Protein AF-A0A803QYW3-F1 (afdb_monomer_lite)

Structure (mmCIF, N/CA/C/O backbone):
data_AF-A0A803QYW3-F1
#
_entry.id   AF-A0A803QYW3-F1
#
loop_
_atom_site.group_PDB
_atom_site.id
_atom_site.type_symbol
_atom_site.label_atom_id
_atom_site.label_alt_id
_atom_site.label_comp_id
_atom_site.label_asym_id
_atom_site.label_entity_id
_atom_site.label_seq_id
_atom_site.pdbx_PDB_ins_code
_atom_site.Cartn_x
_atom_site.Cartn_y
_atom_site.Cartn_z
_atom_site.occupancy
_atom_site.B_iso_or_equiv
_atom_site.auth_seq_id
_atom_site.auth_comp_id
_atom_site.auth_asym_id
_atom_site.auth_atom_id
_atom_site.pdbx_PDB_model_num
ATOM 1 N N . MET A 1 1 ? 31.301 2.287 -30.170 1.00 36.78 1 MET A N 1
ATOM 2 C CA . MET A 1 1 ? 31.305 2.088 -28.703 1.00 36.78 1 MET A CA 1
ATOM 3 C C . MET A 1 1 ? 30.101 1.236 -28.320 1.00 36.78 1 MET A C 1
ATOM 5 O O . MET A 1 1 ? 28.981 1.702 -28.466 1.00 36.78 1 MET A O 1
ATOM 9 N N . LYS A 1 2 ? 30.303 -0.035 -27.944 1.00 38.25 2 LYS A N 1
ATOM 10 C CA . LYS A 1 2 ? 29.212 -0.956 -27.584 1.00 38.25 2 LYS A CA 1
ATOM 11 C C . LYS A 1 2 ? 29.164 -1.126 -26.065 1.00 38.25 2 LYS A C 1
ATOM 13 O O . LYS A 1 2 ? 30.144 -1.502 -25.434 1.00 38.25 2 LYS A O 1
ATOM 18 N N . THR A 1 3 ? 28.006 -0.790 -25.513 1.00 48.41 3 THR A N 1
ATOM 19 C CA . THR A 1 3 ? 27.594 -0.884 -24.111 1.00 48.41 3 THR A CA 1
ATOM 20 C C . THR A 1 3 ? 27.820 -2.280 -23.531 1.00 48.41 3 THR A C 1
ATOM 22 O O . THR A 1 3 ? 27.254 -3.246 -24.037 1.00 48.41 3 THR A O 1
ATOM 25 N N . SER A 1 4 ? 28.567 -2.393 -22.431 1.00 46.00 4 SER A N 1
ATOM 26 C CA . SER A 1 4 ? 28.622 -3.627 -21.644 1.00 46.00 4 SER A CA 1
ATOM 27 C C . SER A 1 4 ? 28.828 -3.322 -20.164 1.00 46.00 4 SER A C 1
ATOM 29 O O . SER A 1 4 ? 29.647 -2.481 -19.805 1.00 46.0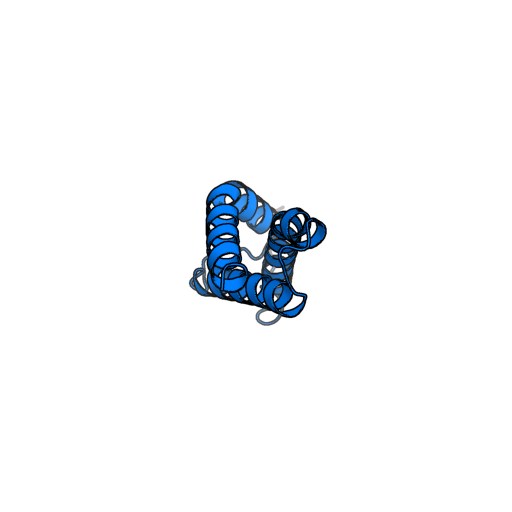0 4 SER A O 1
ATOM 31 N N . GLY A 1 5 ? 28.079 -4.021 -19.305 1.00 42.16 5 GLY A N 1
ATOM 32 C CA . GLY A 1 5 ? 28.528 -4.255 -17.932 1.00 42.16 5 GLY A CA 1
ATOM 33 C C . GLY A 1 5 ? 27.670 -3.742 -16.775 1.00 42.16 5 GLY A C 1
ATOM 34 O O . GLY A 1 5 ? 28.207 -3.539 -15.692 1.00 42.16 5 GLY A O 1
ATOM 35 N N . LYS A 1 6 ? 26.344 -3.578 -16.901 1.00 50.03 6 LYS A N 1
ATOM 36 C CA . LYS A 1 6 ? 25.487 -3.370 -15.712 1.00 50.03 6 LYS A CA 1
ATOM 37 C C . LYS A 1 6 ? 24.982 -4.705 -15.150 1.00 50.03 6 LYS A C 1
ATOM 39 O O . LYS A 1 6 ? 23.806 -5.029 -15.253 1.00 50.03 6 LYS A O 1
ATOM 44 N N . LYS A 1 7 ? 25.862 -5.469 -14.495 1.00 48.22 7 LYS A N 1
ATOM 45 C CA . LYS A 1 7 ? 25.462 -6.533 -13.551 1.00 48.22 7 LYS A CA 1
ATOM 46 C C . LYS A 1 7 ? 25.848 -6.122 -12.130 1.00 48.22 7 LYS A C 1
ATOM 48 O O . LYS A 1 7 ? 26.772 -6.650 -11.523 1.00 48.22 7 LYS A O 1
ATOM 53 N N . LYS A 1 8 ? 25.109 -5.146 -11.582 1.00 45.34 8 LYS A N 1
ATOM 54 C CA . LYS A 1 8 ? 25.106 -4.906 -10.134 1.00 45.34 8 LYS A CA 1
ATOM 55 C C . LYS A 1 8 ? 24.301 -6.014 -9.461 1.00 45.34 8 LYS A C 1
ATOM 57 O O . LYS A 1 8 ? 23.078 -6.045 -9.561 1.00 45.34 8 LYS A O 1
ATOM 62 N N . LYS A 1 9 ? 25.022 -6.871 -8.739 1.00 46.56 9 LYS A N 1
ATOM 63 C CA . LYS A 1 9 ? 24.534 -7.683 -7.620 1.00 46.56 9 LYS A CA 1
ATOM 64 C C . LYS A 1 9 ? 23.580 -6.839 -6.753 1.00 46.56 9 LYS A C 1
ATOM 66 O O . LYS A 1 9 ? 24.040 -5.894 -6.113 1.00 46.56 9 LYS A O 1
ATOM 71 N N . LYS A 1 10 ? 22.267 -7.117 -6.744 1.00 47.53 10 LYS A N 1
ATOM 72 C CA . LYS A 1 10 ? 21.324 -6.530 -5.763 1.00 47.53 10 LYS A CA 1
ATOM 73 C C . LYS A 1 10 ? 20.006 -7.312 -5.668 1.00 47.53 10 LYS A C 1
ATOM 75 O O . LYS A 1 10 ? 18.928 -6.732 -5.773 1.00 47.53 10 LYS A O 1
ATOM 80 N N . ASP A 1 11 ? 20.085 -8.617 -5.433 1.00 46.25 11 ASP A N 1
ATOM 81 C CA . ASP A 1 11 ? 18.905 -9.490 -5.305 1.00 46.25 11 ASP A CA 1
ATOM 82 C C . ASP A 1 11 ? 18.185 -9.447 -3.945 1.00 46.25 11 ASP A C 1
ATOM 84 O O . ASP A 1 11 ? 17.254 -10.201 -3.710 1.00 46.25 11 ASP A O 1
ATOM 88 N N . SER A 1 12 ? 18.503 -8.502 -3.058 1.00 47.16 12 SER A N 1
ATOM 89 C CA . SER A 1 12 ? 17.822 -8.388 -1.750 1.00 47.16 12 SER A CA 1
ATOM 90 C C . SER A 1 12 ? 17.248 -6.997 -1.438 1.00 47.16 12 SER A C 1
ATOM 92 O O . SER A 1 12 ? 16.621 -6.786 -0.402 1.00 47.16 12 SER A O 1
ATOM 94 N N . LYS A 1 13 ? 17.411 -6.016 -2.340 1.00 51.41 13 LYS A N 1
ATOM 95 C CA . LYS A 1 13 ? 16.926 -4.625 -2.158 1.00 51.41 13 LYS A CA 1
ATOM 96 C C . LYS A 1 13 ? 16.113 -4.083 -3.347 1.00 51.41 13 LYS A C 1
ATOM 98 O O . LYS A 1 13 ? 15.731 -2.917 -3.318 1.00 51.41 13 LYS A O 1
ATOM 103 N N . SER A 1 14 ? 15.859 -4.884 -4.382 1.00 54.31 14 SER A N 1
ATOM 104 C CA . SER A 1 14 ? 15.277 -4.440 -5.663 1.00 54.31 14 SER A CA 1
ATOM 105 C C . SER A 1 14 ? 13.757 -4.220 -5.645 1.00 54.31 14 SER A C 1
ATOM 107 O O . SER A 1 14 ? 13.262 -3.458 -6.465 1.00 54.31 14 SER A O 1
ATOM 109 N N . SER A 1 15 ? 13.021 -4.797 -4.688 1.00 63.97 15 SER A N 1
ATOM 110 C CA . SER A 1 15 ? 11.572 -4.576 -4.524 1.00 63.97 15 SER A CA 1
ATOM 111 C C . SER A 1 15 ? 11.217 -3.449 -3.548 1.00 63.97 15 SER A C 1
ATOM 113 O O . SER A 1 15 ? 10.059 -3.047 -3.479 1.00 63.97 15 SER A O 1
ATOM 115 N N . LYS A 1 16 ? 12.191 -2.905 -2.801 1.00 74.25 16 LYS A N 1
ATOM 116 C CA . LYS A 1 16 ? 11.969 -1.776 -1.880 1.00 74.25 16 LYS A CA 1
ATOM 117 C C . LYS A 1 16 ? 11.323 -0.558 -2.557 1.00 74.25 16 LYS A C 1
ATOM 119 O O . LYS A 1 16 ? 10.296 -0.124 -2.048 1.00 74.25 16 LYS A O 1
ATOM 124 N N . PRO A 1 17 ? 11.844 -0.032 -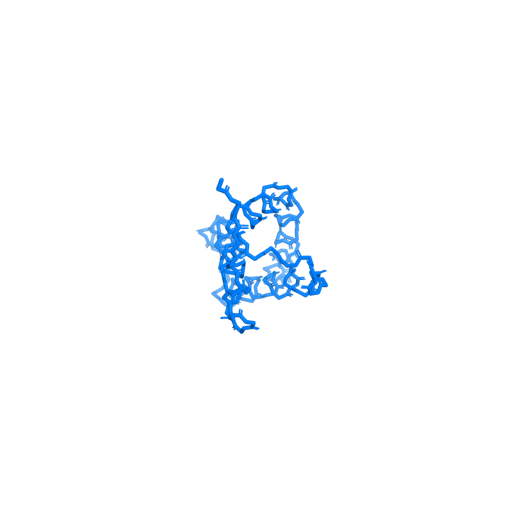3.685 1.00 80.06 17 PRO A N 1
ATOM 125 C CA . PRO A 1 17 ? 11.221 1.120 -4.342 1.00 80.06 17 PRO A CA 1
ATOM 126 C C . PRO A 1 17 ? 9.800 0.809 -4.826 1.00 80.06 17 PRO A C 1
ATOM 128 O O . PRO A 1 17 ? 8.914 1.642 -4.688 1.00 80.06 17 PRO A O 1
ATOM 131 N N . PHE A 1 18 ? 9.552 -0.419 -5.292 1.00 83.25 18 PHE A N 1
ATOM 132 C CA . PHE A 1 18 ? 8.216 -0.850 -5.699 1.00 83.25 18 PHE A CA 1
ATOM 133 C C . PHE A 1 18 ? 7.231 -0.844 -4.523 1.00 83.25 18 PHE A C 1
ATOM 135 O O . PHE A 1 18 ? 6.166 -0.243 -4.611 1.00 83.25 18 PHE A O 1
ATOM 142 N N . LYS A 1 19 ? 7.604 -1.456 -3.392 1.00 86.00 19 LYS A N 1
ATOM 143 C CA . LYS A 1 19 ? 6.761 -1.477 -2.188 1.00 86.00 19 LYS A CA 1
ATOM 144 C C . LYS A 1 19 ? 6.488 -0.072 -1.647 1.00 86.00 19 LYS A C 1
ATOM 146 O O . LYS A 1 19 ? 5.372 0.179 -1.208 1.00 86.00 19 LYS A O 1
ATOM 151 N N . ILE A 1 20 ? 7.479 0.823 -1.690 1.00 87.94 20 ILE A N 1
ATOM 152 C CA . ILE A 1 20 ? 7.332 2.222 -1.258 1.00 87.94 20 ILE A CA 1
ATOM 153 C C . ILE A 1 20 ? 6.331 2.954 -2.154 1.00 87.94 20 ILE A C 1
ATOM 155 O O . ILE A 1 20 ? 5.372 3.510 -1.636 1.00 87.94 20 ILE A O 1
ATOM 159 N N . ALA A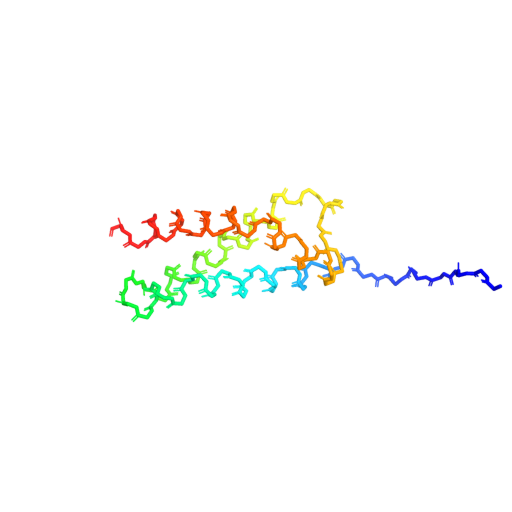 1 21 ? 6.484 2.871 -3.478 1.00 88.44 21 ALA A N 1
ATOM 160 C CA . ALA A 1 21 ? 5.585 3.544 -4.413 1.00 88.44 21 ALA A CA 1
ATOM 161 C C . ALA A 1 21 ? 4.129 3.061 -4.278 1.00 88.44 21 ALA A C 1
ATOM 163 O O . ALA A 1 21 ? 3.203 3.868 -4.275 1.00 88.44 21 ALA A O 1
ATOM 164 N N . ILE A 1 22 ? 3.917 1.750 -4.089 1.00 89.25 22 ILE A N 1
ATOM 165 C CA . ILE A 1 22 ? 2.581 1.216 -3.792 1.00 89.25 22 ILE A CA 1
ATOM 166 C C . ILE A 1 22 ? 2.077 1.740 -2.446 1.00 89.25 22 ILE A C 1
ATOM 168 O O . ILE A 1 22 ? 0.926 2.147 -2.353 1.00 89.25 22 ILE A O 1
ATOM 172 N N . ALA A 1 23 ? 2.911 1.753 -1.403 1.00 91.19 23 ALA A N 1
ATOM 173 C CA . ALA A 1 23 ? 2.501 2.260 -0.099 1.00 91.19 23 ALA A CA 1
ATOM 174 C C . ALA A 1 23 ? 2.084 3.734 -0.168 1.00 91.19 23 ALA A C 1
ATOM 176 O O . ALA A 1 23 ? 1.070 4.092 0.423 1.00 91.19 23 ALA A O 1
ATOM 177 N N . ASP A 1 24 ? 2.828 4.571 -0.887 1.00 91.06 24 ASP A N 1
ATOM 178 C CA . ASP A 1 24 ? 2.522 5.995 -1.026 1.00 91.06 24 ASP A CA 1
ATOM 179 C C . ASP A 1 24 ? 1.235 6.219 -1.821 1.00 91.06 24 ASP A C 1
ATOM 181 O O . ASP A 1 24 ? 0.358 6.942 -1.351 1.00 91.06 24 ASP A O 1
ATOM 185 N N . PHE A 1 25 ? 1.036 5.480 -2.917 1.00 90.38 25 PHE A N 1
ATOM 186 C CA . PHE A 1 25 ? -0.233 5.483 -3.644 1.00 90.38 25 PHE A CA 1
ATOM 187 C C . PHE A 1 25 ? -1.419 5.105 -2.745 1.00 90.38 25 PHE A C 1
ATOM 189 O O . PHE A 1 25 ? -2.446 5.781 -2.731 1.00 90.38 25 PHE A O 1
ATOM 196 N N . VAL A 1 26 ? -1.283 4.034 -1.959 1.00 90.75 26 VAL A N 1
ATOM 197 C CA . VAL A 1 26 ? -2.351 3.584 -1.058 1.00 90.75 26 VAL A CA 1
ATOM 198 C C . VAL A 1 26 ? -2.621 4.628 0.021 1.00 90.75 26 VAL A C 1
ATOM 200 O O . VAL A 1 26 ? -3.779 4.927 0.286 1.00 90.75 26 VAL A O 1
ATOM 203 N N . LYS A 1 27 ? -1.582 5.230 0.616 1.00 91.12 27 LYS A N 1
ATOM 204 C CA . LYS A 1 27 ? -1.757 6.322 1.584 1.00 91.12 27 LYS A CA 1
ATOM 205 C C . LYS A 1 27 ? -2.527 7.485 0.966 1.00 91.12 27 LYS A C 1
ATOM 207 O O . LYS A 1 27 ? -3.402 8.013 1.637 1.00 91.12 27 LYS A O 1
ATOM 212 N N . ASP A 1 28 ? -2.237 7.870 -0.274 1.00 91.38 28 ASP A N 1
ATOM 213 C CA . ASP A 1 28 ? -2.936 8.970 -0.946 1.00 91.38 28 ASP A CA 1
ATOM 214 C C . ASP A 1 28 ? -4.411 8.662 -1.207 1.00 91.38 28 ASP A C 1
ATOM 216 O O . ASP A 1 28 ? -5.260 9.520 -0.970 1.00 91.38 28 ASP A O 1
ATOM 220 N N . VAL A 1 29 ? -4.736 7.426 -1.594 1.00 89.31 29 VAL A N 1
ATOM 221 C CA . VAL A 1 29 ? -6.132 6.975 -1.728 1.00 89.31 29 VAL A CA 1
ATOM 222 C C . VAL A 1 29 ? -6.848 6.950 -0.371 1.00 89.31 29 VAL A C 1
ATOM 224 O O . VAL A 1 29 ? -8.027 7.281 -0.292 1.00 89.31 29 VAL A O 1
ATOM 227 N N . LEU A 1 30 ? -6.145 6.585 0.705 1.00 87.50 30 LEU A N 1
ATOM 228 C CA . LEU A 1 30 ? -6.710 6.481 2.053 1.00 87.50 30 LEU A CA 1
ATOM 229 C C . LEU A 1 30 ? -6.776 7.814 2.812 1.00 87.50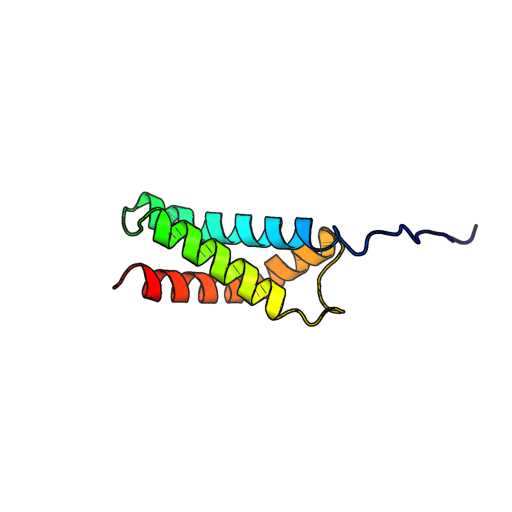 30 LEU A C 1
ATOM 231 O O . LEU A 1 30 ? -7.594 7.945 3.718 1.00 87.50 30 LEU A O 1
ATOM 235 N N . LYS A 1 31 ? -5.936 8.804 2.480 1.00 87.56 31 LYS A N 1
ATOM 236 C CA . LYS A 1 31 ? -5.919 10.146 3.094 1.00 87.56 31 LYS A CA 1
ATOM 237 C C . LYS A 1 31 ? -7.312 10.780 3.217 1.00 87.56 31 LYS A C 1
ATOM 239 O O . LYS A 1 31 ? -7.618 11.246 4.314 1.00 87.56 31 LYS A O 1
ATOM 244 N N . PRO A 1 32 ? -8.156 10.827 2.167 1.00 86.94 32 PRO A N 1
ATOM 245 C CA . PRO A 1 32 ? -9.501 11.385 2.290 1.00 86.94 32 PRO A CA 1
ATOM 246 C C . PRO A 1 32 ? -10.371 10.601 3.283 1.00 86.94 32 PRO A C 1
ATOM 248 O O . PRO A 1 32 ? -11.000 11.221 4.135 1.00 86.94 32 PRO A O 1
ATOM 251 N N . SER A 1 33 ? -10.342 9.263 3.255 1.00 84.12 33 SER A N 1
ATOM 252 C CA . SER A 1 33 ? -11.105 8.422 4.194 1.00 84.12 33 SER A CA 1
ATOM 253 C C . SER A 1 33 ? -10.621 8.575 5.642 1.00 84.12 33 SER A C 1
ATOM 255 O O . SER A 1 33 ? -11.429 8.617 6.564 1.00 84.12 33 SER A O 1
ATOM 257 N N . TRP A 1 34 ? -9.306 8.714 5.841 1.00 84.38 34 TRP A N 1
ATOM 258 C CA . TRP A 1 34 ? -8.684 9.007 7.134 1.00 84.38 34 TRP A CA 1
ATOM 259 C C . TRP A 1 34 ? -9.108 10.371 7.681 1.00 84.38 34 TRP A C 1
ATOM 261 O O . TRP A 1 34 ? -9.508 10.495 8.834 1.00 84.38 34 TRP A O 1
ATOM 271 N N . ARG A 1 35 ? -9.023 11.409 6.842 1.00 85.62 35 ARG A N 1
ATOM 272 C CA . ARG A 1 35 ? -9.334 12.793 7.221 1.00 85.62 35 ARG A CA 1
ATOM 273 C C . ARG A 1 35 ? -10.811 12.982 7.559 1.00 85.62 35 ARG A C 1
ATOM 275 O O . ARG A 1 35 ? -11.123 13.825 8.388 1.00 85.62 35 ARG A O 1
ATOM 282 N N . GLN A 1 36 ? -11.693 12.200 6.940 1.00 83.19 36 GLN A N 1
ATOM 283 C CA . GLN A 1 36 ? -13.121 12.182 7.259 1.00 83.19 36 GLN A CA 1
ATOM 284 C C . GLN A 1 36 ? -13.439 11.501 8.600 1.00 83.19 36 GLN A C 1
ATOM 286 O O . GLN A 1 36 ? -14.584 11.532 9.024 1.00 83.19 36 GLN A O 1
ATOM 291 N N . GLY A 1 37 ? -12.456 10.897 9.278 1.00 81.69 37 GLY A N 1
ATOM 292 C CA . GLY A 1 37 ? -12.678 10.197 10.547 1.00 81.69 37 GLY A CA 1
ATOM 293 C C . GLY A 1 37 ? -13.286 8.803 10.387 1.00 81.69 37 GLY A C 1
ATOM 294 O O . GLY A 1 37 ? -13.485 8.108 11.375 1.00 81.69 37 GLY A O 1
ATOM 295 N N . ASN A 1 38 ? -13.492 8.348 9.151 1.00 78.88 38 ASN A N 1
ATOM 296 C CA . ASN A 1 38 ? -14.069 7.041 8.849 1.00 78.88 38 ASN A CA 1
ATOM 297 C C . ASN A 1 38 ? -13.075 5.890 9.083 1.00 78.88 38 ASN A C 1
ATOM 299 O O . ASN A 1 38 ? -13.336 4.776 8.674 1.00 78.88 38 ASN A O 1
ATOM 303 N N . MET A 1 39 ? -11.882 6.106 9.641 1.00 83.81 39 MET A N 1
ATOM 304 C CA . MET A 1 39 ? -10.862 5.055 9.697 1.00 83.81 39 MET A CA 1
ATOM 305 C C . MET A 1 39 ? -9.945 5.192 10.904 1.00 83.81 39 MET A C 1
ATOM 307 O O . MET A 1 39 ? -9.389 6.257 11.154 1.00 83.81 39 MET A O 1
ATOM 311 N N . SER A 1 40 ? -9.724 4.080 11.608 1.00 86.25 40 SER A N 1
ATOM 312 C CA . SER A 1 40 ? -8.782 3.989 12.727 1.00 86.25 40 SER A CA 1
ATOM 313 C C . SER A 1 40 ? -7.353 3.708 12.256 1.00 86.25 40 SER A C 1
ATOM 315 O O . SER A 1 40 ? -7.121 3.136 11.184 1.00 86.25 40 SER A O 1
ATOM 317 N N . LYS A 1 41 ? -6.349 4.137 13.037 1.00 86.06 41 LYS A N 1
ATOM 318 C CA . LYS A 1 41 ? -4.920 4.118 12.623 1.00 86.06 41 LYS A CA 1
ATOM 319 C C . LYS A 1 41 ? -4.454 2.713 12.278 1.00 86.06 41 LYS A C 1
ATOM 321 O O . LYS A 1 41 ? -3.573 2.520 11.438 1.00 86.06 41 LYS A O 1
ATOM 326 N N . GLU A 1 42 ? -5.065 1.746 12.938 1.00 88.38 42 GLU A N 1
ATOM 327 C CA . GLU A 1 42 ? -4.856 0.327 12.735 1.00 88.38 42 GLU A CA 1
ATOM 328 C C . GLU A 1 42 ? -5.462 -0.150 11.419 1.00 88.38 42 GLU A C 1
ATOM 330 O O . GLU A 1 42 ? -4.756 -0.810 10.655 1.00 88.38 42 GLU A O 1
ATOM 335 N N . ALA A 1 43 ? -6.698 0.248 11.097 1.00 87.62 43 ALA A N 1
ATOM 336 C CA . ALA A 1 43 ? -7.314 -0.030 9.801 1.00 87.62 43 ALA A CA 1
ATOM 337 C C . ALA A 1 43 ? -6.472 0.563 8.663 1.00 87.62 43 ALA A C 1
ATOM 339 O O . ALA A 1 43 ? -6.106 -0.154 7.734 1.00 87.62 43 ALA A O 1
ATOM 340 N N . PHE A 1 44 ? -6.027 1.818 8.787 1.00 89.00 44 PHE A N 1
ATOM 341 C CA . PHE A 1 44 ? -5.153 2.456 7.797 1.00 89.00 44 PHE A CA 1
ATOM 342 C C . PHE A 1 44 ? -3.863 1.659 7.565 1.00 89.00 44 PHE A C 1
ATOM 344 O O . PHE A 1 44 ? -3.541 1.284 6.434 1.00 89.00 44 PHE A O 1
ATOM 351 N N . LYS A 1 45 ? -3.124 1.345 8.639 1.00 90.50 45 LYS A N 1
ATOM 352 C CA . LYS A 1 45 ? -1.889 0.550 8.547 1.00 90.50 45 LYS A CA 1
ATOM 353 C C . LYS A 1 45 ? -2.151 -0.837 7.957 1.00 90.50 45 LYS A C 1
ATOM 355 O O . LYS A 1 45 ? -1.352 -1.316 7.150 1.00 90.50 45 LYS A O 1
ATOM 360 N N . THR A 1 46 ? -3.261 -1.464 8.336 1.00 91.69 46 THR A N 1
ATOM 361 C CA . THR A 1 46 ? -3.659 -2.792 7.862 1.00 91.69 46 THR A CA 1
ATOM 362 C C . THR A 1 46 ? -3.963 -2.774 6.372 1.00 91.69 46 THR A C 1
ATOM 364 O O . THR A 1 46 ? -3.440 -3.622 5.653 1.00 91.69 46 THR A O 1
ATOM 367 N N . ILE A 1 47 ? -4.720 -1.790 5.878 1.00 90.69 47 ILE A N 1
ATOM 368 C CA . ILE A 1 47 ? -5.063 -1.659 4.456 1.00 90.69 47 ILE A CA 1
ATOM 369 C C . ILE A 1 47 ? -3.814 -1.380 3.615 1.00 90.69 47 ILE A C 1
ATOM 371 O O . ILE A 1 47 ? -3.622 -2.028 2.581 1.00 90.69 47 ILE A O 1
ATOM 375 N N . VAL A 1 48 ? -2.928 -0.480 4.066 1.00 91.38 48 VAL A N 1
ATOM 376 C CA . VAL A 1 48 ? -1.643 -0.215 3.392 1.00 91.38 48 VAL A CA 1
ATOM 377 C C . VAL A 1 48 ? -0.830 -1.503 3.288 1.00 91.38 48 VAL A C 1
ATOM 379 O O . VAL A 1 48 ? -0.422 -1.888 2.192 1.00 91.38 48 VAL A O 1
ATOM 382 N N . LYS A 1 49 ? -0.640 -2.209 4.409 1.00 91.25 49 LYS A N 1
ATOM 383 C CA . LYS A 1 49 ? 0.129 -3.458 4.447 1.00 91.25 49 LYS A CA 1
ATOM 384 C C . LYS A 1 49 ? -0.500 -4.535 3.559 1.00 91.25 49 LYS A C 1
ATOM 386 O O . LYS A 1 49 ? 0.189 -5.090 2.709 1.00 91.25 49 LYS A O 1
ATOM 391 N N . LYS A 1 50 ? -1.808 -4.780 3.693 1.00 91.44 50 LYS A N 1
ATOM 392 C CA . LYS A 1 50 ? -2.562 -5.757 2.889 1.00 91.44 50 LYS A CA 1
ATOM 393 C C . LYS A 1 50 ? -2.451 -5.468 1.401 1.00 91.44 50 LYS A C 1
ATOM 395 O O . LYS A 1 50 ? -2.222 -6.393 0.628 1.00 91.44 50 LYS A O 1
ATOM 400 N N . THR A 1 51 ? -2.573 -4.206 1.002 1.00 91.38 51 THR A N 1
ATOM 401 C CA . THR A 1 51 ? -2.475 -3.820 -0.406 1.00 91.38 51 THR A CA 1
ATOM 402 C C . THR A 1 51 ? -1.064 -4.029 -0.942 1.00 91.38 51 THR A C 1
ATOM 404 O O . THR A 1 51 ? -0.899 -4.666 -1.981 1.00 91.38 51 THR A O 1
ATOM 407 N N . VAL A 1 52 ? -0.038 -3.560 -0.224 1.00 89.25 52 VAL A N 1
ATOM 408 C CA . VAL A 1 52 ? 1.366 -3.744 -0.622 1.00 89.25 52 VAL A CA 1
ATOM 409 C C . VAL A 1 52 ? 1.715 -5.228 -0.722 1.00 89.25 52 VAL A C 1
ATOM 411 O O . VAL A 1 52 ? 2.301 -5.640 -1.721 1.00 89.25 52 VAL A O 1
ATOM 414 N N . ASP A 1 53 ? 1.325 -6.043 0.261 1.00 88.88 53 ASP A N 1
ATOM 415 C CA . ASP A 1 53 ? 1.580 -7.486 0.256 1.00 88.88 53 ASP A CA 1
ATOM 416 C C . ASP A 1 53 ? 0.814 -8.191 -0.871 1.00 88.88 53 ASP A C 1
ATOM 418 O O . ASP A 1 53 ? 1.385 -9.024 -1.573 1.00 88.88 53 ASP A O 1
ATOM 422 N N . LYS A 1 54 ? -0.448 -7.819 -1.122 1.00 89.00 54 LYS A N 1
ATOM 423 C CA . LYS A 1 54 ? -1.253 -8.384 -2.215 1.00 89.00 54 LYS A CA 1
ATOM 424 C C . LYS A 1 54 ? -0.658 -8.055 -3.582 1.00 89.00 54 LYS A C 1
ATOM 426 O O . LYS A 1 54 ? -0.555 -8.940 -4.424 1.00 89.00 54 LYS A O 1
ATOM 431 N N . VAL A 1 55 ? -0.246 -6.808 -3.799 1.00 85.44 55 VAL A N 1
ATOM 432 C CA . VAL A 1 55 ? 0.341 -6.344 -5.064 1.00 85.44 55 VAL A CA 1
ATOM 433 C C . VAL A 1 55 ? 1.746 -6.917 -5.260 1.00 85.44 55 VAL A C 1
ATOM 435 O O . VAL A 1 55 ? 2.072 -7.401 -6.342 1.00 85.44 55 VAL A O 1
ATOM 438 N N . SER A 1 56 ? 2.566 -6.933 -4.206 1.00 81.50 56 SER A N 1
ATOM 439 C CA . SER A 1 56 ? 3.894 -7.550 -4.234 1.00 81.50 56 SER A CA 1
ATOM 440 C C . SER A 1 56 ? 3.832 -9.066 -4.403 1.00 81.50 56 SER A C 1
ATOM 442 O O . SER A 1 56 ? 4.750 -9.620 -4.997 1.00 81.50 56 SER A O 1
ATOM 444 N N . GLY A 1 57 ? 2.793 -9.729 -3.888 1.00 80.94 57 GLY A N 1
ATOM 445 C CA . GLY A 1 57 ? 2.575 -11.168 -4.041 1.00 80.94 57 GLY A CA 1
ATOM 446 C C . GLY A 1 57 ? 1.936 -11.553 -5.378 1.00 80.94 57 GLY A C 1
ATOM 447 O O . GLY A 1 57 ? 2.211 -12.630 -5.895 1.00 80.94 57 GLY A O 1
ATOM 448 N N . ALA A 1 58 ? 1.125 -10.673 -5.973 1.00 81.12 58 ALA A N 1
ATOM 449 C CA . ALA A 1 58 ? 0.556 -10.883 -7.307 1.00 81.12 58 ALA A CA 1
ATOM 450 C C . ALA A 1 58 ? 1.633 -10.883 -8.407 1.00 81.12 58 ALA A C 1
ATOM 452 O O . ALA A 1 58 ? 1.483 -11.545 -9.433 1.00 81.12 58 ALA A O 1
ATOM 453 N N . MET A 1 59 ? 2.736 -10.169 -8.182 1.00 74.44 59 MET A N 1
ATOM 454 C CA . MET A 1 59 ? 3.878 -10.134 -9.086 1.00 74.44 59 MET A CA 1
ATOM 455 C C . MET A 1 59 ? 4.728 -11.407 -8.930 1.00 74.44 59 MET A C 1
ATOM 457 O O . MET A 1 59 ? 5.607 -11.481 -8.071 1.00 74.44 59 MET A O 1
ATOM 461 N N . LYS A 1 60 ? 4.515 -12.414 -9.787 1.00 63.44 60 LYS A N 1
ATOM 462 C CA . LYS A 1 60 ? 5.427 -13.572 -9.888 1.00 63.44 60 LYS A CA 1
ATOM 463 C C . LYS A 1 60 ? 6.832 -13.063 -10.238 1.00 63.44 60 LYS A C 1
ATOM 465 O O . LYS A 1 60 ? 6.960 -12.236 -11.132 1.00 63.44 60 LYS A O 1
ATOM 470 N N . GLY A 1 61 ? 7.876 -13.536 -9.550 1.00 60.91 61 GLY A N 1
ATOM 471 C CA . GLY A 1 61 ? 9.188 -12.871 -9.386 1.00 60.91 61 GLY A CA 1
ATOM 472 C C . GLY A 1 61 ? 9.905 -12.256 -10.606 1.00 60.91 61 GLY A C 1
ATOM 473 O O . GLY A 1 61 ? 10.742 -11.375 -10.419 1.00 60.91 61 GLY A O 1
ATOM 474 N N . HIS A 1 62 ? 9.575 -12.638 -11.843 1.00 61.31 62 HIS A N 1
ATOM 475 C CA . HIS A 1 62 ? 10.080 -11.982 -13.060 1.00 61.31 62 HIS A CA 1
ATOM 476 C C . HIS A 1 62 ? 9.340 -10.688 -13.448 1.00 61.31 62 HIS A C 1
ATOM 478 O O . HIS A 1 62 ? 9.893 -9.870 -14.181 1.00 61.31 62 HIS A O 1
ATOM 484 N N . GLN A 1 63 ? 8.115 -10.480 -12.961 1.00 67.19 63 GLN A N 1
ATOM 485 C CA . GLN A 1 63 ? 7.270 -9.334 -13.306 1.00 67.19 63 GLN A CA 1
ATOM 486 C C . GLN A 1 63 ? 7.451 -8.135 -12.373 1.00 67.19 63 GLN A C 1
ATOM 488 O O . GLN A 1 63 ? 6.999 -7.048 -12.718 1.00 67.19 63 GLN A O 1
ATOM 493 N N . ILE A 1 64 ? 8.138 -8.294 -11.231 1.00 72.00 64 ILE A N 1
ATOM 494 C CA . ILE A 1 64 ? 8.358 -7.189 -10.288 1.00 72.00 64 ILE A CA 1
ATOM 495 C C . ILE A 1 64 ? 9.183 -6.094 -10.982 1.00 72.00 64 ILE A C 1
ATOM 497 O O . ILE A 1 64 ? 10.347 -6.329 -11.336 1.00 72.00 64 ILE A O 1
ATOM 501 N N . PRO A 1 65 ? 8.628 -4.882 -11.152 1.00 72.25 65 PRO A N 1
ATOM 502 C CA . PRO A 1 65 ? 9.350 -3.759 -11.718 1.00 72.25 65 PRO A CA 1
ATOM 503 C C . PRO A 1 65 ? 10.576 -3.430 -10.860 1.00 72.25 65 PRO A C 1
ATOM 505 O O . PRO A 1 65 ? 10.456 -3.086 -9.686 1.00 72.25 65 PRO A O 1
ATOM 508 N N . LYS A 1 66 ? 11.774 -3.544 -11.444 1.00 72.38 66 LYS A N 1
ATOM 509 C CA . LYS A 1 66 ? 13.042 -3.243 -10.750 1.00 72.38 66 LYS A CA 1
ATOM 510 C C . LYS A 1 66 ? 13.502 -1.789 -10.933 1.00 72.38 66 LYS A C 1
ATOM 512 O O . LYS A 1 66 ? 14.402 -1.350 -10.223 1.00 72.38 66 LYS A O 1
ATOM 517 N N . SER A 1 67 ? 12.933 -1.059 -11.896 1.00 79.19 67 SER A N 1
ATOM 518 C CA . SER A 1 67 ? 13.267 0.340 -12.198 1.00 79.19 67 SER A CA 1
ATOM 519 C C . SER A 1 67 ? 12.094 1.267 -11.897 1.00 79.19 67 SER A C 1
ATOM 521 O O . SER A 1 67 ? 10.950 0.896 -12.144 1.00 79.19 67 SER A O 1
ATOM 523 N N . GLN A 1 68 ? 12.389 2.487 -11.434 1.00 76.62 68 GLN A N 1
ATOM 524 C CA . GLN A 1 68 ? 11.376 3.489 -11.081 1.00 76.62 68 GLN A CA 1
ATOM 525 C C . GLN A 1 68 ? 10.393 3.746 -12.228 1.00 76.62 68 GLN A C 1
ATOM 527 O O . GLN A 1 68 ? 9.199 3.578 -12.045 1.00 76.62 68 GLN A O 1
ATOM 532 N N . ALA A 1 69 ? 10.889 3.955 -13.451 1.00 83.50 69 ALA A N 1
ATOM 533 C CA . ALA A 1 69 ? 10.032 4.143 -14.622 1.00 83.50 69 ALA A CA 1
ATOM 534 C C . ALA A 1 69 ? 9.043 2.983 -14.866 1.00 83.50 69 ALA A C 1
ATOM 536 O O . ALA A 1 69 ? 7.905 3.215 -15.260 1.00 83.50 69 ALA A O 1
ATOM 537 N N . LYS A 1 70 ? 9.441 1.724 -14.611 1.00 84.31 70 LYS A N 1
ATOM 538 C CA . LYS A 1 70 ? 8.525 0.575 -14.729 1.00 84.31 70 LYS A CA 1
ATOM 539 C C . LYS A 1 70 ? 7.539 0.510 -13.563 1.00 84.31 70 LYS A C 1
ATOM 541 O O . LYS A 1 70 ? 6.418 0.057 -13.764 1.00 84.31 70 LYS A O 1
ATOM 546 N N . ILE A 1 71 ? 7.959 0.921 -12.364 1.00 85.25 71 ILE A N 1
ATOM 547 C CA . ILE A 1 71 ? 7.087 1.029 -11.189 1.00 85.25 71 ILE A CA 1
ATOM 548 C C . ILE A 1 71 ? 6.001 2.066 -11.469 1.00 85.25 71 ILE A C 1
ATOM 550 O O . ILE A 1 71 ? 4.825 1.740 -11.367 1.00 85.25 71 ILE A O 1
ATOM 554 N N . ASP A 1 72 ? 6.386 3.264 -11.901 1.00 85.75 72 ASP A N 1
ATOM 555 C CA . ASP A 1 72 ? 5.461 4.363 -12.179 1.00 85.75 72 ASP A CA 1
ATOM 556 C C . ASP A 1 72 ? 4.527 4.006 -13.340 1.00 85.75 72 ASP A C 1
ATOM 558 O O . ASP A 1 72 ? 3.315 4.176 -13.241 1.00 85.75 72 ASP A O 1
ATOM 562 N N . HIS A 1 73 ? 5.059 3.404 -14.410 1.00 87.25 73 HIS A N 1
ATOM 563 C CA . HIS A 1 73 ? 4.240 2.903 -15.513 1.00 87.25 73 HIS A CA 1
ATOM 564 C C . HIS A 1 73 ? 3.235 1.840 -15.046 1.00 87.25 73 HIS A C 1
ATOM 566 O O . HIS A 1 73 ? 2.069 1.875 -15.439 1.00 87.25 73 HIS A O 1
ATOM 572 N N . TYR A 1 74 ? 3.658 0.916 -14.177 1.00 86.69 74 TYR A N 1
ATOM 573 C CA . TYR A 1 74 ? 2.764 -0.078 -13.593 1.00 86.69 74 TYR A CA 1
ATOM 574 C C . TYR A 1 74 ? 1.692 0.566 -12.713 1.00 86.69 74 TYR A C 1
ATOM 576 O O . TYR A 1 74 ? 0.532 0.182 -12.829 1.00 86.69 74 TYR A O 1
ATOM 584 N N . ILE A 1 75 ? 2.056 1.526 -11.856 1.00 86.62 75 ILE A N 1
ATOM 585 C CA . ILE A 1 75 ? 1.105 2.232 -10.991 1.00 86.62 75 ILE A CA 1
ATOM 586 C C . ILE A 1 75 ? 0.103 3.003 -11.836 1.00 86.62 75 ILE A C 1
ATOM 588 O O . ILE A 1 75 ? -1.080 2.861 -11.582 1.00 86.62 75 ILE A O 1
ATOM 592 N N . ASN A 1 76 ? 0.534 3.725 -12.869 1.00 87.50 76 ASN A N 1
ATOM 593 C CA . ASN A 1 76 ? -0.362 4.465 -13.759 1.00 87.50 76 ASN A CA 1
ATOM 594 C C . ASN A 1 76 ? -1.300 3.525 -14.530 1.00 87.50 76 ASN A C 1
ATOM 596 O O . ASN A 1 76 ? -2.513 3.715 -14.540 1.00 87.50 76 ASN A O 1
ATOM 600 N N . SER A 1 77 ? -0.758 2.455 -15.120 1.00 88.12 77 SER A N 1
ATOM 601 C CA . SER A 1 77 ? -1.551 1.455 -15.848 1.00 88.12 77 SER A CA 1
ATOM 602 C C . SER A 1 77 ? -2.526 0.707 -14.928 1.00 88.12 77 SER A C 1
ATOM 604 O O . SER A 1 77 ? -3.685 0.465 -15.267 1.00 88.12 77 SER A O 1
ATOM 606 N N . SER A 1 78 ? -2.082 0.386 -13.713 1.00 85.06 78 SER A N 1
ATOM 607 C CA . SER A 1 78 ? -2.867 -0.340 -12.714 1.00 85.06 78 SER A CA 1
ATOM 608 C C . SER A 1 78 ? -3.596 0.582 -11.742 1.00 85.06 78 SER A C 1
ATOM 610 O O . SER A 1 78 ? -4.196 0.074 -10.800 1.00 85.06 78 SER A O 1
ATOM 612 N N . GLN A 1 79 ? -3.598 1.901 -11.957 1.00 87.06 79 GLN A N 1
ATOM 613 C CA . GLN A 1 79 ? -4.062 2.887 -10.976 1.00 87.06 79 GLN A CA 1
ATOM 614 C C . GLN A 1 79 ? -5.503 2.601 -10.575 1.00 87.06 79 GLN A C 1
ATOM 616 O O . GLN A 1 79 ? -5.804 2.408 -9.403 1.00 87.06 79 GLN A O 1
ATOM 621 N N . ARG A 1 80 ? -6.382 2.448 -11.572 1.00 89.75 80 ARG A N 1
ATOM 622 C CA . ARG A 1 80 ? -7.798 2.116 -11.360 1.00 89.75 80 ARG A CA 1
ATOM 623 C C . ARG A 1 80 ? -7.981 0.796 -10.605 1.00 89.75 80 ARG A C 1
ATOM 625 O O . ARG A 1 80 ? -8.840 0.704 -9.733 1.00 89.75 80 ARG A O 1
ATOM 632 N N . LYS A 1 81 ? -7.170 -0.225 -10.913 1.00 88.56 81 LYS A N 1
ATOM 633 C CA . LYS A 1 81 ? -7.214 -1.529 -10.226 1.00 88.56 81 LYS A CA 1
ATOM 634 C C . LYS A 1 81 ? -6.750 -1.410 -8.775 1.00 88.56 81 LYS A C 1
ATOM 636 O O . LYS A 1 81 ? -7.393 -1.974 -7.896 1.00 88.56 81 LYS A O 1
ATOM 641 N N . LEU A 1 82 ? -5.663 -0.677 -8.533 1.00 89.06 82 LEU A N 1
ATOM 642 C CA . LEU A 1 82 ? -5.123 -0.425 -7.201 1.00 89.06 82 LEU A CA 1
ATOM 643 C C . LEU A 1 82 ? -6.131 0.355 -6.359 1.00 89.06 82 LEU A C 1
ATOM 645 O O . LEU A 1 82 ? -6.451 -0.093 -5.266 1.00 89.06 82 LEU A O 1
ATOM 649 N N . THR A 1 83 ? -6.704 1.443 -6.883 1.00 89.69 83 THR A N 1
ATOM 650 C CA . THR A 1 83 ? -7.754 2.205 -6.193 1.00 89.69 83 THR A CA 1
ATOM 651 C C . THR A 1 83 ? -8.937 1.314 -5.844 1.00 89.69 83 THR A C 1
ATOM 653 O O . THR A 1 83 ? -9.345 1.288 -4.691 1.00 89.69 83 THR A O 1
ATOM 656 N N . LYS A 1 84 ? -9.449 0.517 -6.793 1.00 90.50 84 LYS A N 1
ATOM 657 C CA . LYS A 1 84 ? -10.579 -0.390 -6.537 1.00 90.50 84 LYS A CA 1
ATOM 658 C C . LYS A 1 84 ? -10.268 -1.412 -5.439 1.00 90.50 84 LYS A C 1
ATOM 660 O O . LYS A 1 84 ? -11.111 -1.687 -4.592 1.00 90.50 84 LYS A O 1
ATOM 665 N N . LEU A 1 85 ? -9.053 -1.956 -5.437 1.00 90.31 85 LEU A N 1
ATOM 666 C CA . LEU A 1 85 ? -8.591 -2.899 -4.421 1.00 90.31 85 LEU A CA 1
ATOM 667 C C . LEU A 1 85 ? -8.450 -2.234 -3.045 1.00 90.31 85 LEU A C 1
ATOM 669 O O . LEU A 1 85 ? -8.875 -2.816 -2.051 1.00 90.31 85 LEU A O 1
ATOM 673 N N . VAL A 1 86 ? -7.912 -1.012 -2.986 1.00 89.56 86 VAL A N 1
ATOM 674 C CA . VAL A 1 86 ? -7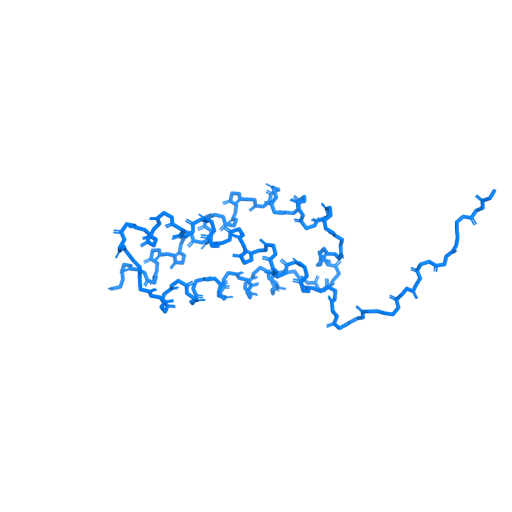.834 -0.226 -1.747 1.00 89.56 86 VAL A CA 1
ATOM 675 C C . VAL A 1 86 ? -9.230 0.086 -1.231 1.00 89.56 86 VAL A C 1
ATOM 677 O O . VAL A 1 86 ? -9.496 -0.194 -0.072 1.00 89.56 86 VAL A O 1
ATOM 680 N N . MET A 1 87 ? -10.135 0.586 -2.074 1.00 89.00 87 MET A N 1
ATOM 681 C CA . MET A 1 87 ? -11.513 0.904 -1.684 1.00 89.00 87 MET A CA 1
ATOM 682 C C . MET A 1 87 ? -12.259 -0.323 -1.147 1.00 89.00 87 MET A C 1
ATOM 684 O O . MET A 1 87 ? -12.938 -0.211 -0.136 1.00 89.00 87 MET A O 1
ATOM 688 N N . GLY A 1 88 ? -12.074 -1.506 -1.745 1.00 89.88 88 GLY A N 1
ATOM 689 C CA . GLY A 1 88 ? -12.653 -2.744 -1.211 1.00 89.88 88 GLY A CA 1
ATOM 690 C C . GLY A 1 88 ? -12.084 -3.146 0.155 1.00 89.88 88 GLY A C 1
ATOM 691 O O . GLY A 1 88 ? -12.799 -3.695 0.987 1.00 89.88 88 GLY A O 1
ATOM 692 N N . TYR A 1 89 ? -10.805 -2.860 0.421 1.00 89.81 89 TYR A N 1
ATOM 693 C CA . TYR A 1 89 ? -10.242 -3.039 1.759 1.00 89.81 89 TYR A CA 1
ATOM 694 C C . TYR A 1 89 ? -10.716 -1.970 2.740 1.00 89.81 89 TYR A C 1
ATOM 696 O O . TYR A 1 89 ? -10.940 -2.307 3.894 1.00 89.81 89 TYR A O 1
ATOM 704 N N . VAL A 1 90 ? -10.871 -0.717 2.306 1.00 86.94 90 VAL A N 1
ATOM 705 C CA . VAL A 1 90 ? -11.473 0.341 3.126 1.00 86.94 90 VAL A CA 1
ATOM 706 C C . VAL A 1 90 ? -12.834 -0.124 3.592 1.00 86.94 90 VAL A C 1
ATOM 708 O O . VAL A 1 90 ? -13.000 -0.298 4.784 1.00 86.94 90 VAL A O 1
ATOM 711 N N . ASP A 1 91 ? -13.737 -0.441 2.671 1.00 87.44 91 ASP A N 1
ATOM 712 C CA . ASP A 1 91 ? -15.084 -0.915 2.990 1.00 87.44 91 ASP A CA 1
ATOM 713 C C . ASP A 1 91 ? -15.052 -2.101 3.970 1.00 87.44 91 ASP A C 1
ATOM 715 O O . ASP A 1 91 ? -15.645 -2.053 5.041 1.00 87.44 91 ASP A O 1
ATOM 719 N N . LYS A 1 92 ? -14.210 -3.105 3.695 1.00 86.88 92 LYS A N 1
ATOM 720 C CA . LYS A 1 92 ? -14.055 -4.283 4.559 1.00 86.88 92 LYS A CA 1
ATOM 721 C C . LYS A 1 92 ? -13.502 -4.005 5.965 1.00 86.88 92 LYS A C 1
ATOM 723 O O . LYS A 1 92 ? -13.771 -4.791 6.865 1.00 86.88 92 LYS A O 1
ATOM 728 N N . TYR A 1 93 ? -12.638 -3.006 6.140 1.00 83.69 93 TYR A N 1
ATOM 729 C CA . TYR A 1 93 ? -11.950 -2.733 7.414 1.00 83.69 93 TYR A CA 1
ATOM 730 C C . TYR A 1 93 ? -12.494 -1.500 8.152 1.00 83.69 93 TYR A C 1
ATOM 732 O O . TYR A 1 93 ? -12.110 -1.277 9.296 1.00 83.69 93 TYR A O 1
ATOM 740 N N . VAL A 1 94 ? -13.329 -0.696 7.495 1.00 79.19 94 VAL A N 1
ATOM 741 C CA . VAL A 1 94 ? -13.966 0.511 8.035 1.00 79.19 94 VAL A CA 1
ATOM 742 C C . VAL A 1 94 ? -15.432 0.269 8.365 1.00 79.19 94 VAL A C 1
ATOM 744 O O . VAL A 1 94 ? -15.863 0.693 9.428 1.00 79.19 94 VAL A O 1
ATOM 747 N N . ASN A 1 95 ? -16.183 -0.415 7.498 1.00 68.88 95 ASN A N 1
ATOM 748 C CA . ASN A 1 95 ? -17.608 -0.684 7.712 1.00 68.88 95 ASN A CA 1
ATOM 749 C C . ASN A 1 95 ? -17.841 -2.011 8.465 1.00 68.88 95 ASN A C 1
ATOM 751 O O . ASN A 1 95 ? -18.736 -2.772 8.102 1.00 68.88 95 ASN 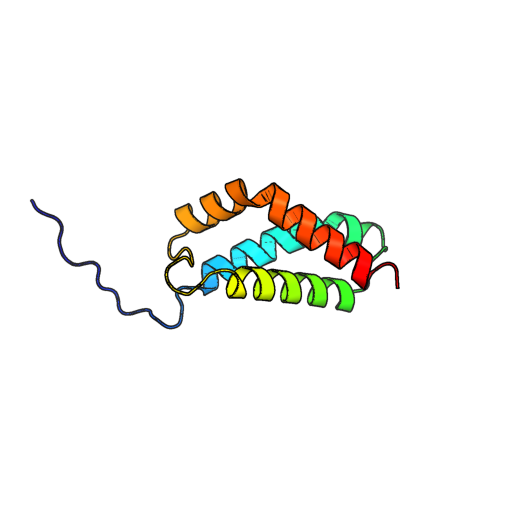A O 1
ATOM 755 N N . VAL A 1 96 ? -17.011 -2.311 9.475 1.00 52.09 96 VAL A N 1
ATOM 756 C CA . VAL A 1 96 ? -17.225 -3.440 10.409 1.00 52.09 96 VAL A CA 1
ATOM 757 C C . VAL A 1 96 ? -18.036 -2.975 11.604 1.00 52.09 96 VAL A C 1
ATOM 759 O O . VAL A 1 96 ? -17.685 -1.906 12.148 1.00 52.09 96 VAL A O 1
#

Sequence (96 aa):
MKTSGKKKKKDSKSSKPFKIAIADFVKDVLKPSWRQGNMSKEAFKTIVKKTVDKVSGAMKGHQIPKSQAKIDHYINSSQRKLTKLVMGYVDKYVNV

pLDDT: mean 78.54, std 15.42, range [36.78, 91.69]

InterPro domains:
  IPR052650 Zinc finger CCCH domain-containing protein [PTHR36886] (5-94)
  IPR057031 SFR19-like, C-terminal domain [PF23030] (16-81)

Radius of gyration: 16.02 Å; chains: 1; bounding box: 49×26×41 Å

Foldseek 3Di:
DDDDDPPDPDPDCQCVVLLVLLLVLLCVLCVVCVVVVLDDPVLSVVLSVVLSCVVVVVQDVVRRDRDPVSSVVCCVVCVVVSSVSSVVSSCVSRVD

Secondary structure (DSSP, 8-state):
----------TTTTTHHHHHHHHHHHHHHHHHHHHTT---HHHHHHHHHHHHHHHHHHS-TTSS--SHHHHHHHHHHTHHHHHHHHHHHHHHHH--

Organism: Cannabis sativa (NCBI:txid3483)